Protein AF-A0A1I7DFV6-F1 (afdb_monomer)

Structure (mmCIF, N/CA/C/O backbone):
data_AF-A0A1I7DFV6-F1
#
_entry.id   AF-A0A1I7DFV6-F1
#
loop_
_atom_site.group_PDB
_atom_site.id
_atom_site.type_symbol
_atom_site.label_atom_id
_atom_site.label_alt_id
_atom_site.label_comp_id
_atom_site.label_asym_id
_atom_site.label_entity_id
_atom_site.label_seq_id
_atom_site.pdbx_PDB_ins_code
_atom_site.Cartn_x
_atom_site.Cartn_y
_atom_site.Cartn_z
_atom_site.occupancy
_atom_site.B_iso_or_equiv
_atom_site.auth_seq_id
_atom_site.auth_comp_id
_atom_site.auth_asym_id
_atom_site.auth_atom_id
_atom_site.pdbx_PDB_model_num
ATOM 1 N N . MET A 1 1 ? -42.188 -24.012 -19.441 1.00 54.53 1 MET A N 1
ATOM 2 C CA . MET A 1 1 ? -41.250 -23.713 -20.545 1.00 54.53 1 MET A CA 1
ATOM 3 C C . MET A 1 1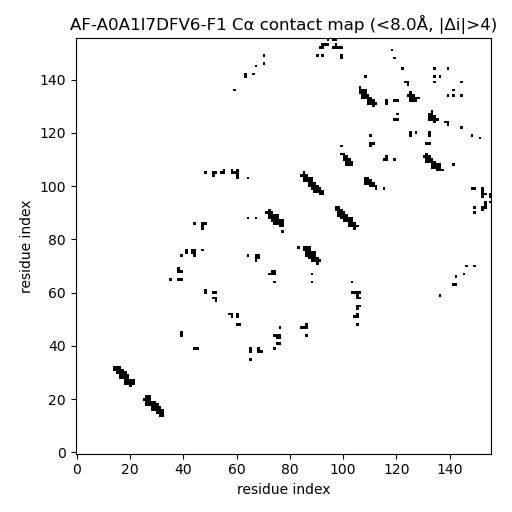 ? -39.863 -23.594 -19.943 1.00 54.53 1 MET A C 1
ATOM 5 O O . MET A 1 1 ? -39.747 -22.951 -18.910 1.00 54.53 1 MET A O 1
ATOM 9 N N . ALA A 1 2 ? -38.857 -24.253 -20.515 1.00 56.62 2 ALA A N 1
ATOM 10 C CA . ALA A 1 2 ? -37.467 -24.107 -20.087 1.00 56.62 2 ALA A CA 1
ATOM 11 C C . ALA A 1 2 ? -36.780 -23.100 -21.016 1.00 56.62 2 ALA A C 1
ATOM 13 O O . ALA A 1 2 ? -36.904 -23.225 -22.233 1.00 56.62 2 ALA A O 1
ATOM 14 N N . ALA A 1 3 ? -36.103 -22.103 -20.452 1.00 63.03 3 ALA A N 1
ATOM 15 C CA . ALA A 1 3 ? -35.243 -21.204 -21.209 1.00 63.03 3 ALA A CA 1
ATOM 16 C C . ALA A 1 3 ? -33.814 -21.757 -21.184 1.00 63.03 3 ALA A C 1
ATOM 18 O O . ALA A 1 3 ? -33.314 -22.140 -20.126 1.00 63.03 3 ALA A O 1
ATOM 19 N N . THR A 1 4 ? -33.167 -21.813 -22.345 1.00 62.72 4 THR A N 1
ATOM 20 C CA . THR A 1 4 ? -31.751 -22.171 -22.463 1.00 62.72 4 THR A CA 1
ATOM 21 C C . THR A 1 4 ? -30.957 -20.894 -22.687 1.00 62.72 4 THR A C 1
ATOM 23 O O . THR A 1 4 ? -31.244 -20.146 -23.616 1.00 62.72 4 THR A O 1
ATOM 26 N N . ILE A 1 5 ? -29.965 -20.648 -21.832 1.00 65.25 5 ILE A N 1
ATOM 27 C CA . ILE A 1 5 ? -29.040 -19.521 -21.958 1.00 65.25 5 ILE A CA 1
ATOM 28 C C . ILE A 1 5 ? -27.685 -20.086 -22.368 1.00 65.25 5 ILE A C 1
ATOM 30 O O . ILE A 1 5 ? -27.150 -20.971 -21.701 1.00 65.25 5 ILE A O 1
ATOM 34 N N . THR A 1 6 ? -27.137 -19.575 -23.466 1.00 64.44 6 THR A N 1
ATOM 35 C CA . THR A 1 6 ? -25.801 -19.927 -23.952 1.00 64.44 6 THR A CA 1
ATOM 36 C C . THR A 1 6 ? -24.898 -18.711 -23.804 1.00 64.44 6 THR A C 1
ATOM 38 O O . THR A 1 6 ? -25.210 -17.639 -24.316 1.00 64.44 6 THR A O 1
ATOM 41 N N . ILE A 1 7 ? -23.794 -18.874 -23.076 1.00 66.88 7 ILE A N 1
ATOM 42 C CA . ILE A 1 7 ? -22.818 -17.814 -22.812 1.00 66.88 7 ILE A CA 1
ATOM 43 C C . ILE A 1 7 ? -21.567 -18.121 -23.634 1.00 66.88 7 ILE A C 1
ATOM 45 O O . ILE A 1 7 ? -21.031 -19.225 -23.551 1.00 66.88 7 ILE A O 1
ATOM 49 N N . HIS A 1 8 ? -21.097 -17.140 -24.401 1.00 69.88 8 HIS A N 1
ATOM 50 C CA . HIS A 1 8 ? -19.834 -17.197 -25.136 1.00 69.88 8 HIS A CA 1
ATOM 51 C C . HIS A 1 8 ? -18.872 -16.171 -24.529 1.00 69.88 8 HIS A C 1
ATOM 53 O O . HIS A 1 8 ? -18.827 -15.038 -25.008 1.00 69.88 8 HIS A O 1
ATOM 59 N N . PRO A 1 9 ? -18.164 -16.506 -23.435 1.00 61.28 9 PRO A N 1
ATOM 60 C CA . PRO A 1 9 ? -17.181 -15.585 -22.888 1.00 61.28 9 PRO A CA 1
ATOM 61 C C . PRO A 1 9 ? -16.025 -15.413 -23.882 1.00 61.28 9 PRO A C 1
ATOM 63 O O . PRO A 1 9 ? -15.651 -16.357 -24.583 1.00 61.28 9 PRO A O 1
ATOM 66 N N . ASP A 1 10 ? -15.459 -14.208 -23.927 1.00 68.31 10 ASP A N 1
ATOM 67 C CA . ASP A 1 10 ? -14.185 -13.969 -24.602 1.00 68.31 10 ASP A CA 1
ATOM 68 C C . ASP A 1 10 ? -13.117 -14.881 -23.962 1.00 68.31 10 ASP A C 1
ATOM 70 O O . ASP A 1 10 ? -13.003 -14.887 -22.733 1.00 68.31 10 ASP A O 1
ATOM 74 N N . PRO A 1 11 ? -12.334 -15.657 -24.736 1.00 63.59 11 PRO A N 1
ATOM 75 C CA . PRO A 1 11 ? -11.241 -16.465 -24.195 1.00 63.59 11 PRO A CA 1
ATOM 76 C C . PRO A 1 11 ? -10.218 -15.670 -23.369 1.00 63.59 11 PRO A C 1
ATOM 78 O O . PRO A 1 11 ? -9.509 -16.262 -22.557 1.00 63.59 11 PRO A O 1
ATOM 81 N N . ALA A 1 12 ? -10.119 -14.353 -23.574 1.00 59.94 12 ALA A N 1
ATOM 82 C CA . ALA A 1 12 ? -9.258 -13.456 -22.809 1.00 59.94 12 ALA A CA 1
ATOM 83 C C . ALA A 1 12 ? -9.880 -12.964 -21.485 1.00 59.94 12 ALA A C 1
ATOM 85 O O . ALA A 1 12 ? -9.204 -12.283 -20.716 1.00 59.94 12 ALA A O 1
ATOM 86 N N . PHE A 1 13 ? -11.146 -13.283 -21.198 1.00 61.53 13 PHE A N 1
ATOM 87 C CA . PHE A 1 13 ? -11.821 -12.866 -19.971 1.00 61.53 13 PHE A CA 1
ATOM 88 C C . PHE A 1 13 ? -11.314 -13.661 -18.760 1.00 61.53 13 PHE A C 1
ATOM 90 O O . PHE A 1 13 ? -11.484 -14.878 -18.679 1.00 61.53 13 PHE A O 1
ATOM 97 N N . THR A 1 14 ? -10.734 -12.961 -17.786 1.00 57.66 14 THR A N 1
ATOM 98 C CA . THR A 1 14 ? -10.249 -13.539 -16.517 1.00 57.66 14 THR A CA 1
ATOM 99 C C . THR A 1 14 ? -11.053 -13.078 -15.296 1.00 57.66 14 THR A C 1
ATOM 101 O O . THR A 1 14 ? -10.674 -13.379 -14.165 1.00 57.66 14 THR A O 1
ATOM 104 N N . GLY A 1 15 ? -12.131 -12.319 -15.518 1.00 59.16 15 GLY A N 1
ATOM 105 C CA . GLY A 1 15 ? -12.926 -11.658 -14.485 1.00 59.16 15 GLY A CA 1
ATOM 106 C C . GLY A 1 15 ? -14.052 -12.509 -13.895 1.00 59.16 15 GLY A C 1
ATOM 107 O O . GLY A 1 15 ? -14.190 -13.705 -14.167 1.00 59.16 15 GLY A O 1
ATOM 108 N N . LYS A 1 16 ? -14.899 -11.871 -13.078 1.00 58.72 16 LYS A N 1
ATOM 109 C CA . LYS A 1 16 ? -16.146 -12.464 -12.568 1.00 58.72 16 LYS A CA 1
ATOM 110 C C . LYS A 1 16 ? -17.335 -11.883 -13.331 1.00 58.72 16 LYS A C 1
ATOM 112 O O . LYS A 1 16 ? -17.478 -10.669 -13.448 1.00 58.72 16 LYS A O 1
ATOM 117 N N . LEU A 1 17 ? -18.214 -12.754 -13.816 1.00 66.62 17 LEU A N 1
ATOM 118 C CA . LEU A 1 17 ? -19.443 -12.376 -14.508 1.00 66.62 17 LEU A CA 1
ATOM 119 C C . LEU A 1 17 ? -20.651 -12.775 -13.658 1.00 66.62 17 LEU A C 1
ATOM 121 O O . LEU A 1 17 ? -20.855 -13.966 -13.430 1.00 66.62 17 LEU A O 1
ATOM 125 N N . ASP A 1 18 ? -21.454 -11.802 -13.225 1.00 67.50 18 ASP A N 1
ATOM 126 C CA . ASP A 1 18 ? -22.739 -12.070 -12.578 1.00 67.50 18 ASP A CA 1
ATOM 127 C C . ASP A 1 18 ? -23.873 -11.765 -13.569 1.00 67.50 18 ASP A C 1
ATOM 129 O O . ASP A 1 18 ? -23.943 -10.701 -14.186 1.00 67.50 18 ASP A O 1
ATOM 133 N N . ILE A 1 19 ? -24.768 -12.732 -13.759 1.00 70.94 19 ILE A N 1
ATOM 134 C CA . ILE A 1 19 ? -25.859 -12.644 -14.734 1.00 70.94 19 ILE A CA 1
ATOM 135 C C . ILE A 1 19 ? -27.179 -12.640 -13.976 1.00 70.94 19 ILE A C 1
ATOM 137 O O . ILE A 1 19 ? -27.481 -13.584 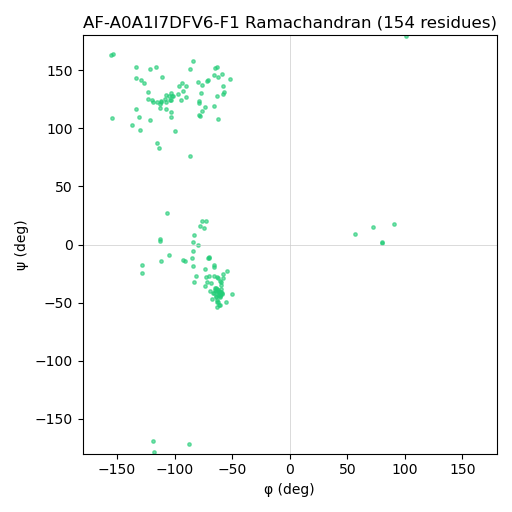-13.246 1.00 70.94 19 ILE A O 1
ATOM 141 N N . TYR A 1 20 ? -27.978 -11.594 -14.184 1.00 71.19 20 TYR A N 1
ATOM 142 C CA . TYR A 1 20 ? -29.316 -11.479 -13.615 1.00 71.19 20 TYR A CA 1
ATOM 143 C C . TYR A 1 20 ? -30.356 -11.750 -14.698 1.00 71.19 20 TYR A C 1
ATOM 145 O O . TYR A 1 20 ? -30.366 -11.108 -15.751 1.00 71.19 20 TYR A O 1
ATOM 153 N N . ILE A 1 21 ? -31.231 -12.717 -14.430 1.00 78.06 21 ILE A N 1
ATOM 154 C CA . ILE A 1 21 ? -32.335 -13.091 -15.313 1.00 78.06 21 ILE A CA 1
ATOM 155 C C . ILE A 1 21 ? -33.615 -12.587 -14.662 1.00 78.06 21 ILE A C 1
ATOM 157 O O . ILE A 1 21 ? -33.966 -13.014 -13.559 1.00 78.06 21 ILE A O 1
ATOM 161 N N . HIS A 1 22 ? -34.294 -11.669 -15.336 1.00 76.38 22 HIS A N 1
ATOM 162 C CA . HIS A 1 22 ? -35.539 -11.092 -14.847 1.00 76.38 22 HIS A CA 1
ATOM 163 C C . HIS A 1 22 ? -36.726 -11.986 -15.205 1.00 76.38 22 HIS A C 1
ATOM 165 O O . HIS A 1 22 ? -36.679 -12.799 -16.132 1.00 76.38 22 HIS A O 1
ATOM 171 N N . SER A 1 23 ? -37.822 -11.837 -14.462 1.00 76.12 23 SER A N 1
ATOM 172 C CA . SER A 1 23 ? -39.050 -12.619 -14.658 1.00 76.12 23 SER A CA 1
ATOM 173 C C . SER A 1 23 ? -39.746 -12.350 -15.997 1.00 76.12 23 SER A C 1
ATOM 175 O O . SER A 1 23 ? -40.550 -13.171 -16.433 1.00 76.12 23 SER A O 1
ATOM 177 N N . ASP A 1 24 ? -39.422 -11.238 -16.660 1.00 81.69 24 ASP A N 1
ATOM 178 C CA . ASP A 1 24 ? -39.887 -10.889 -18.006 1.00 81.69 24 ASP A CA 1
ATOM 179 C C . ASP A 1 24 ? -39.048 -11.530 -19.129 1.00 81.69 24 ASP A C 1
ATOM 181 O O . ASP A 1 24 ? -39.317 -11.315 -20.310 1.00 81.69 24 ASP A O 1
ATOM 185 N N . GLY A 1 25 ? -38.045 -12.338 -18.772 1.00 68.62 25 GLY A N 1
ATOM 186 C CA . GLY A 1 25 ? -37.148 -13.002 -19.713 1.00 68.62 25 GLY A CA 1
ATOM 187 C C . GLY A 1 25 ? -36.028 -12.106 -20.241 1.00 68.62 25 GLY A C 1
ATOM 188 O O . GLY A 1 25 ? -35.217 -12.576 -21.042 1.00 68.62 25 GLY A O 1
ATOM 189 N N . SER A 1 26 ? -35.939 -10.849 -19.796 1.00 72.81 26 SER A N 1
ATOM 190 C CA . SER A 1 26 ? -34.785 -10.007 -20.086 1.00 72.81 26 SER A CA 1
ATOM 191 C C . SER A 1 26 ? -33.569 -10.475 -19.283 1.00 72.81 26 SER A C 1
ATOM 193 O O . SER A 1 26 ? -33.656 -10.891 -18.123 1.00 72.81 26 SER A O 1
ATOM 195 N N . VAL A 1 27 ? -32.407 -10.431 -19.926 1.00 69.44 27 VAL A N 1
ATOM 196 C CA . VAL A 1 27 ? -31.126 -10.754 -19.299 1.00 69.44 27 VAL A CA 1
ATOM 197 C C . VAL A 1 27 ? -30.373 -9.453 -19.103 1.00 69.44 27 VAL A C 1
ATOM 199 O O . VAL A 1 27 ? -30.124 -8.723 -20.061 1.00 69.44 27 VAL A O 1
ATOM 202 N N . THR A 1 28 ? -29.997 -9.162 -17.862 1.00 67.06 28 THR A N 1
ATOM 203 C CA . THR A 1 28 ? -29.012 -8.124 -17.568 1.00 67.06 28 THR A CA 1
ATOM 204 C C . THR A 1 28 ? -27.694 -8.801 -17.249 1.00 67.06 28 THR A C 1
ATOM 206 O O . THR A 1 28 ? -27.527 -9.433 -16.204 1.00 67.06 28 THR A O 1
ATOM 209 N N . THR A 1 29 ? -26.746 -8.660 -18.166 1.00 58.81 29 THR A N 1
ATOM 210 C CA . THR A 1 29 ? -25.356 -9.002 -17.896 1.00 58.81 29 THR A CA 1
ATOM 211 C C . THR A 1 29 ? -24.766 -7.892 -17.042 1.00 58.81 29 THR A C 1
ATOM 213 O O . THR A 1 29 ? -24.650 -6.756 -17.500 1.00 58.81 29 THR A O 1
ATOM 216 N N . VAL A 1 30 ? -24.400 -8.207 -15.802 1.00 51.50 30 VAL A N 1
ATOM 217 C CA . VAL A 1 30 ? -23.575 -7.322 -14.986 1.00 51.50 30 VAL A CA 1
ATOM 218 C C . VAL A 1 30 ? -22.165 -7.869 -15.083 1.00 51.50 30 VAL A C 1
ATOM 220 O O . VAL A 1 30 ? -21.784 -8.817 -14.397 1.00 51.50 30 VAL A O 1
ATOM 223 N N . THR A 1 31 ? -21.371 -7.283 -15.972 1.00 52.19 31 THR A N 1
ATOM 224 C CA . THR A 1 31 ? -19.931 -7.484 -15.889 1.00 52.19 31 THR A CA 1
ATOM 225 C C . THR A 1 31 ? -19.505 -6.906 -14.543 1.00 52.19 31 THR A C 1
ATOM 227 O O . THR A 1 31 ? -19.506 -5.692 -14.360 1.00 52.19 31 THR A O 1
ATOM 230 N N . MET A 1 32 ? -19.159 -7.768 -13.583 1.00 45.81 32 MET A N 1
ATOM 231 C CA . MET A 1 32 ? -18.464 -7.339 -12.366 1.00 45.81 32 MET A CA 1
ATOM 232 C C . MET A 1 32 ? -16.978 -7.070 -12.638 1.00 45.81 32 MET A C 1
ATOM 234 O O . MET A 1 32 ? -16.188 -6.968 -11.708 1.00 45.81 32 MET A O 1
ATOM 238 N N . ASP A 1 33 ? -16.614 -6.852 -13.900 1.00 49.59 33 ASP A N 1
ATOM 239 C CA . ASP A 1 33 ? -15.451 -6.053 -14.246 1.00 49.59 33 ASP A CA 1
ATOM 240 C C . ASP A 1 33 ? -15.878 -4.591 -14.314 1.00 49.59 33 ASP A C 1
ATOM 242 O O . ASP A 1 33 ? -16.031 -3.987 -15.373 1.00 49.59 33 ASP A O 1
ATOM 246 N N . ALA A 1 34 ? -16.050 -4.001 -13.144 1.00 39.38 34 ALA A N 1
ATOM 247 C CA . ALA A 1 34 ? -15.773 -2.590 -12.998 1.00 39.38 34 ALA A CA 1
ATOM 248 C C . ALA A 1 34 ? -14.887 -2.452 -11.754 1.00 39.38 34 ALA A C 1
ATOM 250 O O . ALA A 1 34 ? -15.401 -2.622 -10.648 1.00 39.38 34 ALA A O 1
ATOM 251 N N . PRO A 1 35 ? -13.585 -2.117 -11.867 1.00 46.88 35 PRO A N 1
ATOM 252 C CA . PRO A 1 35 ? -12.803 -1.938 -13.095 1.00 46.88 35 PRO A CA 1
ATOM 253 C C . PRO A 1 35 ? -11.270 -2.173 -12.952 1.00 46.88 35 PRO A C 1
ATOM 255 O O . PRO A 1 35 ? -10.550 -1.317 -12.438 1.00 46.88 35 PRO A O 1
ATOM 258 N N . GLU A 1 36 ? -10.692 -3.254 -13.486 1.00 44.41 36 GLU A N 1
ATOM 259 C CA . GLU A 1 36 ? -9.215 -3.381 -13.469 1.00 44.41 36 GLU A CA 1
ATOM 260 C C . GLU A 1 36 ? -8.506 -2.233 -14.216 1.00 44.41 36 GLU A C 1
ATOM 262 O O . GLU A 1 36 ? -7.433 -1.795 -13.800 1.00 44.41 36 GLU A O 1
ATOM 267 N N . ALA A 1 37 ? -9.135 -1.691 -15.266 1.00 41.91 37 ALA A N 1
ATOM 268 C CA . ALA A 1 37 ? -8.612 -0.575 -16.055 1.00 41.91 37 ALA A CA 1
ATOM 269 C C . ALA A 1 37 ? -9.040 0.827 -15.560 1.00 41.91 37 ALA A C 1
ATOM 271 O O . ALA A 1 37 ? -8.438 1.813 -15.974 1.00 41.91 37 ALA A O 1
ATOM 272 N N . GLU A 1 38 ? -10.041 0.953 -14.673 1.00 47.50 38 GLU A N 1
ATOM 273 C CA . GLU A 1 38 ? -10.463 2.261 -14.124 1.00 47.50 38 GLU A CA 1
ATOM 274 C C . GLU A 1 38 ? -10.012 2.516 -12.678 1.00 47.50 38 GLU A C 1
ATOM 276 O O . GLU A 1 38 ? -10.176 3.638 -12.205 1.00 47.50 38 GLU A O 1
ATOM 281 N N . LEU A 1 39 ? -9.451 1.540 -11.951 1.00 53.25 39 LEU A N 1
ATOM 282 C CA . LEU A 1 39 ? -8.969 1.786 -10.576 1.00 53.25 39 LEU A CA 1
ATOM 283 C C . LEU A 1 39 ? -7.683 2.620 -10.555 1.00 53.25 39 LEU A C 1
ATOM 285 O O . LEU A 1 39 ? -7.444 3.375 -9.618 1.00 53.25 39 LEU A O 1
ATOM 289 N N . LEU A 1 40 ? -6.872 2.529 -11.609 1.00 66.25 40 LEU A N 1
ATOM 290 C CA . LEU A 1 40 ? -5.697 3.371 -11.818 1.00 66.25 40 LEU A CA 1
ATOM 291 C C . LEU A 1 40 ? -5.888 4.238 -13.064 1.00 66.25 40 LEU A C 1
ATOM 293 O O . LEU A 1 40 ? -5.475 3.868 -14.159 1.00 66.25 40 LEU A O 1
ATOM 297 N N . LYS A 1 41 ? -6.502 5.413 -12.892 1.00 72.69 41 LYS A N 1
ATOM 298 C CA . LYS A 1 41 ? -6.635 6.414 -13.970 1.00 72.69 41 LYS A CA 1
ATOM 299 C C . LYS A 1 41 ? -5.519 7.452 -13.987 1.00 72.69 41 LYS A C 1
ATOM 301 O O . LYS A 1 41 ? -5.424 8.204 -14.950 1.00 72.69 41 LYS A O 1
ATOM 306 N N . ASP A 1 42 ? -4.717 7.532 -12.926 1.00 83.00 42 ASP A N 1
ATOM 307 C CA . ASP A 1 42 ? -3.686 8.560 -12.796 1.00 83.00 42 ASP A CA 1
ATOM 308 C C . ASP A 1 42 ? -2.453 8.192 -13.653 1.00 83.00 42 ASP A C 1
ATOM 310 O O . ASP A 1 42 ? -1.746 7.226 -13.328 1.00 83.00 42 ASP A O 1
ATOM 314 N N . PRO A 1 43 ? -2.175 8.933 -14.747 1.00 85.06 43 PRO A N 1
ATOM 315 C CA . PRO A 1 43 ? -1.047 8.644 -15.625 1.00 85.06 43 PRO A CA 1
ATOM 316 C C . PRO A 1 43 ? 0.304 8.785 -14.914 1.00 85.06 43 PRO A C 1
ATOM 318 O O . PRO A 1 43 ? 1.245 8.066 -15.259 1.00 85.06 43 PRO A O 1
ATOM 321 N N . ASP A 1 44 ? 0.408 9.637 -13.893 1.00 88.50 44 ASP A N 1
ATOM 322 C CA . ASP A 1 44 ? 1.651 9.828 -13.145 1.00 88.50 44 ASP A CA 1
ATOM 323 C C . ASP A 1 44 ? 1.924 8.629 -12.227 1.00 88.50 44 ASP A C 1
ATOM 325 O O . ASP A 1 44 ? 3.069 8.184 -12.089 1.00 88.50 44 ASP A O 1
ATOM 329 N N . VAL A 1 45 ? 0.873 8.034 -11.649 1.00 90.38 45 VAL A N 1
ATOM 330 C CA . VAL A 1 45 ? 0.988 6.767 -10.907 1.00 90.38 45 VAL A CA 1
ATOM 331 C C . VAL A 1 45 ? 1.409 5.637 -11.845 1.00 90.38 45 VAL A C 1
ATOM 333 O O . VAL A 1 45 ? 2.319 4.877 -11.510 1.00 90.38 45 VAL A O 1
ATOM 336 N N . LEU A 1 46 ? 0.809 5.540 -13.034 1.00 89.94 46 LEU A N 1
ATOM 337 C CA . LEU A 1 46 ? 1.178 4.525 -14.027 1.00 89.94 46 LEU A CA 1
ATOM 338 C C . LEU A 1 46 ? 2.641 4.665 -14.476 1.00 89.94 46 LEU A C 1
ATOM 340 O O . LEU A 1 46 ? 3.354 3.663 -14.569 1.00 89.94 46 LEU A O 1
ATOM 344 N N . ALA A 1 47 ? 3.119 5.893 -14.687 1.00 89.38 47 A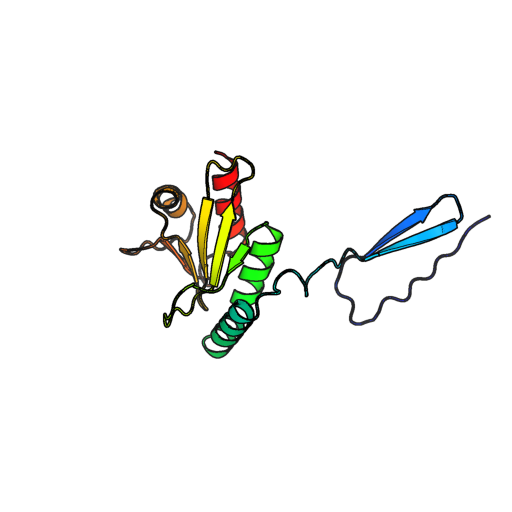LA A N 1
ATOM 345 C CA . ALA A 1 47 ? 4.514 6.158 -15.030 1.00 89.38 47 ALA A CA 1
ATOM 346 C C . ALA A 1 47 ? 5.482 5.732 -13.912 1.00 89.38 47 ALA A C 1
ATOM 348 O O . ALA A 1 47 ? 6.556 5.185 -14.183 1.00 89.38 47 ALA A O 1
ATOM 349 N N . LEU A 1 48 ? 5.106 5.937 -12.646 1.00 91.56 48 LEU A N 1
ATOM 350 C CA . LEU A 1 48 ? 5.895 5.482 -11.500 1.00 91.56 48 LEU A CA 1
ATOM 351 C C . LEU A 1 48 ? 5.954 3.958 -11.402 1.00 91.56 48 LEU A C 1
ATOM 353 O O . LEU A 1 48 ? 7.035 3.421 -11.164 1.00 91.56 48 LEU A O 1
ATOM 357 N N . LEU A 1 49 ? 4.841 3.264 -11.636 1.00 91.62 49 LEU A N 1
ATOM 358 C CA . LEU A 1 49 ? 4.809 1.798 -11.619 1.00 91.62 49 LEU A CA 1
ATOM 359 C C . LEU A 1 49 ? 5.641 1.204 -12.759 1.00 91.62 49 LEU A C 1
ATOM 361 O O . LEU A 1 49 ? 6.441 0.301 -12.526 1.00 91.62 49 LEU A O 1
ATOM 365 N N . ALA A 1 50 ? 5.563 1.779 -13.962 1.00 89.81 50 ALA A N 1
ATOM 366 C CA . ALA A 1 50 ? 6.438 1.389 -15.069 1.00 89.81 50 ALA A CA 1
ATOM 367 C C . ALA A 1 50 ? 7.925 1.592 -14.716 1.00 89.81 50 ALA A C 1
ATOM 369 O O . ALA A 1 50 ? 8.778 0.759 -15.029 1.00 89.81 50 ALA A O 1
ATOM 370 N N . ARG A 1 51 ? 8.254 2.676 -14.001 1.00 91.00 51 ARG A N 1
ATOM 371 C CA . ARG A 1 51 ? 9.613 2.909 -13.492 1.00 91.00 51 ARG A CA 1
ATOM 372 C C . ARG A 1 51 ? 10.029 1.869 -12.450 1.00 91.00 51 ARG A C 1
ATOM 374 O O . ARG A 1 51 ? 11.200 1.494 -12.425 1.00 91.00 51 ARG A O 1
ATOM 381 N N . HIS A 1 52 ? 9.120 1.430 -11.581 1.00 93.81 52 HIS A N 1
ATOM 382 C CA . HIS A 1 52 ? 9.395 0.371 -10.605 1.00 93.81 52 HIS A CA 1
ATOM 383 C C . HIS A 1 52 ? 9.721 -0.946 -11.300 1.00 93.81 52 HIS A C 1
ATOM 385 O O . HIS A 1 52 ? 10.738 -1.556 -10.975 1.00 93.81 52 HIS A O 1
ATOM 391 N N . GLU A 1 53 ? 8.909 -1.333 -12.281 1.00 91.56 53 GLU A N 1
ATOM 392 C CA . GLU A 1 53 ? 9.082 -2.547 -13.089 1.00 91.56 53 GLU A CA 1
ATOM 393 C C . GLU A 1 53 ? 10.411 -2.544 -13.851 1.00 91.56 53 GLU A C 1
ATOM 395 O O . GLU A 1 53 ? 11.119 -3.550 -13.872 1.00 91.56 53 GLU A O 1
ATOM 400 N N . ALA A 1 54 ? 10.800 -1.393 -14.407 1.00 91.25 54 ALA A N 1
ATOM 401 C CA . ALA A 1 54 ? 12.088 -1.236 -15.075 1.00 91.25 54 ALA A CA 1
ATOM 402 C C . ALA A 1 54 ? 13.287 -1.306 -14.108 1.00 91.25 54 ALA A C 1
ATOM 404 O O . ALA A 1 54 ? 14.364 -1.757 -14.492 1.00 91.25 54 ALA A O 1
ATOM 405 N N . ALA A 1 55 ? 13.128 -0.840 -12.865 1.00 91.44 55 ALA A N 1
ATOM 406 C CA . ALA A 1 55 ? 14.204 -0.812 -11.872 1.00 91.44 55 ALA A CA 1
ATOM 407 C C . ALA A 1 55 ? 14.394 -2.153 -11.146 1.00 91.44 55 ALA A C 1
ATOM 409 O O . ALA A 1 55 ? 15.510 -2.490 -10.748 1.00 91.44 55 ALA A O 1
ATOM 410 N N . THR A 1 56 ? 13.314 -2.904 -10.939 1.00 93.25 56 THR A N 1
ATOM 411 C CA . THR A 1 56 ? 13.319 -4.168 -10.202 1.00 93.25 56 THR A CA 1
ATOM 412 C C . THR A 1 56 ? 12.467 -5.184 -10.951 1.00 93.25 56 THR A C 1
ATOM 414 O O . THR A 1 56 ? 11.240 -5.161 -10.869 1.00 93.25 56 THR A O 1
ATOM 417 N N . ALA A 1 57 ? 13.126 -6.104 -11.656 1.00 90.62 57 ALA A N 1
ATOM 418 C CA . ALA A 1 57 ? 12.446 -7.185 -12.358 1.00 90.62 57 ALA A CA 1
ATOM 419 C C . ALA A 1 57 ? 11.595 -8.017 -11.384 1.00 90.62 57 ALA A C 1
ATOM 421 O O . ALA A 1 57 ? 12.069 -8.414 -10.319 1.00 90.62 57 ALA A O 1
ATOM 422 N N . GLY A 1 58 ? 10.336 -8.269 -11.750 1.00 88.06 58 GLY A N 1
ATOM 423 C CA . GLY A 1 58 ? 9.404 -9.047 -10.928 1.00 88.06 58 GLY A CA 1
ATOM 424 C C . GLY A 1 58 ? 8.896 -8.330 -9.672 1.00 88.06 58 GLY A C 1
ATOM 425 O O . GLY A 1 58 ? 8.355 -8.984 -8.785 1.00 88.06 58 GLY A O 1
ATOM 426 N N . THR A 1 59 ? 9.066 -7.007 -9.561 1.00 93.81 59 THR A N 1
ATOM 427 C CA . THR A 1 59 ? 8.450 -6.241 -8.467 1.00 93.81 59 THR A CA 1
ATOM 428 C C . THR A 1 59 ? 6.921 -6.405 -8.457 1.00 93.81 59 THR A C 1
ATOM 430 O O . THR A 1 59 ? 6.294 -6.284 -9.510 1.00 93.81 59 THR A O 1
ATOM 433 N N . PRO A 1 60 ? 6.288 -6.604 -7.285 1.00 95.00 60 PRO A N 1
ATOM 434 C CA . PRO A 1 60 ? 4.833 -6.664 -7.173 1.00 95.00 60 PRO A CA 1
ATOM 435 C C . PRO A 1 60 ? 4.178 -5.275 -7.086 1.00 95.00 60 PRO A C 1
ATOM 437 O 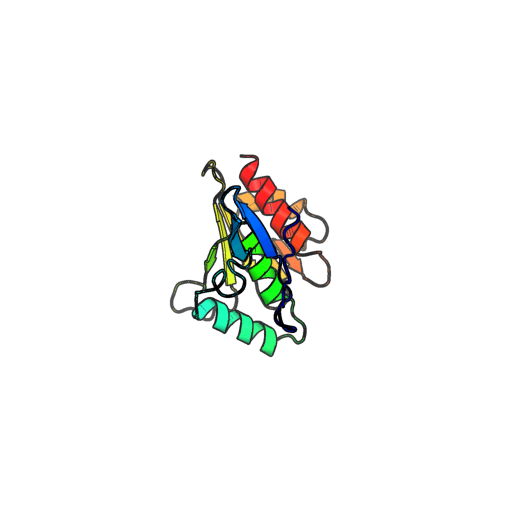O . PRO A 1 60 ? 2.986 -5.191 -6.811 1.00 95.00 60 PRO A O 1
ATOM 440 N N . SER A 1 61 ? 4.918 -4.175 -7.275 1.00 93.06 61 SER A N 1
ATOM 441 C CA . SER A 1 61 ? 4.424 -2.802 -7.047 1.00 93.06 61 SER A CA 1
ATOM 442 C C . SER A 1 61 ? 3.074 -2.495 -7.719 1.00 93.06 61 SER A C 1
ATOM 444 O O . SER A 1 61 ? 2.188 -1.939 -7.068 1.00 93.06 61 SER A O 1
ATOM 446 N N . ARG A 1 62 ? 2.856 -2.916 -8.975 1.00 93.12 62 ARG A N 1
ATOM 447 C CA . ARG A 1 62 ? 1.561 -2.752 -9.664 1.00 93.12 62 ARG A CA 1
ATOM 448 C C . ARG A 1 62 ? 0.427 -3.504 -8.969 1.00 93.12 62 ARG A C 1
ATOM 450 O O . ARG A 1 62 ? -0.652 -2.944 -8.785 1.00 93.12 62 ARG A O 1
ATOM 457 N N . ASP A 1 63 ? 0.671 -4.737 -8.545 1.00 92.25 63 ASP A N 1
ATOM 458 C CA . ASP A 1 63 ? -0.326 -5.558 -7.854 1.00 92.25 63 ASP A CA 1
ATOM 459 C C . ASP A 1 63 ? -0.600 -5.063 -6.433 1.00 92.25 63 ASP A C 1
ATOM 461 O O . ASP A 1 63 ? -1.737 -5.131 -5.968 1.00 92.25 63 ASP A O 1
ATOM 465 N N . VAL A 1 64 ? 0.409 -4.501 -5.765 1.00 95.69 64 VAL A N 1
ATOM 466 C CA . VAL A 1 64 ? 0.271 -3.829 -4.466 1.00 95.69 64 VAL A CA 1
ATOM 467 C C . VAL A 1 64 ? -0.665 -2.632 -4.593 1.00 95.69 64 VAL A C 1
ATOM 469 O O . VAL A 1 64 ? -1.628 -2.532 -3.835 1.00 95.69 64 VAL A O 1
ATOM 472 N N . VAL A 1 65 ? -0.416 -1.736 -5.556 1.00 94.62 65 VAL A N 1
ATOM 473 C CA . VAL A 1 65 ? -1.266 -0.552 -5.759 1.00 94.62 65 VAL A CA 1
ATOM 474 C C . VAL A 1 65 ? -2.674 -0.974 -6.167 1.00 94.62 65 VAL A C 1
ATOM 476 O O . VAL A 1 65 ? -3.634 -0.489 -5.578 1.00 94.62 65 VAL A O 1
ATOM 479 N N . ARG A 1 66 ? -2.820 -1.927 -7.095 1.00 91.81 66 ARG A N 1
ATOM 480 C CA . ARG A 1 66 ? -4.131 -2.458 -7.504 1.00 91.81 66 ARG A CA 1
ATOM 481 C C . ARG A 1 66 ? -4.928 -2.979 -6.309 1.00 91.81 66 ARG A C 1
ATOM 483 O O . ARG A 1 66 ? -6.083 -2.601 -6.132 1.00 91.81 66 ARG A O 1
ATOM 490 N N . HIS A 1 67 ? -4.304 -3.811 -5.477 1.00 93.25 67 HIS A N 1
ATOM 491 C CA . HIS A 1 67 ? -4.955 -4.367 -4.297 1.00 93.25 67 HIS A CA 1
ATOM 492 C C . HIS A 1 67 ? -5.315 -3.285 -3.276 1.00 93.25 67 HIS A C 1
ATOM 494 O O . HIS A 1 67 ? -6.400 -3.315 -2.704 1.00 93.25 67 HIS A O 1
ATOM 500 N N . ALA A 1 68 ? -4.454 -2.284 -3.086 1.00 94.94 68 ALA A N 1
ATOM 501 C CA . ALA A 1 68 ? -4.767 -1.154 -2.223 1.00 94.94 68 ALA A CA 1
ATOM 502 C C . ALA A 1 68 ? -6.000 -0.380 -2.719 1.00 94.94 68 ALA A C 1
ATOM 504 O O . ALA A 1 68 ? -6.880 -0.075 -1.920 1.00 94.94 68 ALA A O 1
ATOM 505 N N . VAL A 1 69 ? -6.122 -0.112 -4.024 1.00 93.06 69 VAL A N 1
ATOM 506 C CA . VAL A 1 69 ? -7.313 0.581 -4.547 1.00 93.06 69 VAL A CA 1
ATOM 507 C C . VAL A 1 69 ? -8.578 -0.265 -4.354 1.00 93.06 69 VAL A C 1
ATOM 509 O O . VAL A 1 69 ? -9.613 0.269 -3.964 1.00 93.06 69 VAL A O 1
ATOM 512 N N . GLN A 1 70 ? -8.498 -1.593 -4.506 1.00 89.31 70 GLN A N 1
ATOM 513 C CA . GLN A 1 70 ? -9.614 -2.500 -4.178 1.00 89.31 70 GLN A CA 1
ATOM 514 C C . GLN A 1 70 ? -10.028 -2.428 -2.698 1.00 89.31 70 GLN A C 1
ATOM 516 O O . GLN A 1 70 ? -11.202 -2.593 -2.379 1.00 89.31 70 GLN A O 1
ATOM 521 N N . LEU A 1 71 ? -9.082 -2.151 -1.797 1.00 89.38 71 LEU A N 1
ATOM 522 C CA . LEU A 1 71 ? -9.330 -1.933 -0.368 1.00 89.38 71 LEU A CA 1
ATOM 523 C C . LEU A 1 71 ? -9.845 -0.518 -0.040 1.00 89.38 71 LEU A C 1
ATOM 525 O O . LEU A 1 71 ? -10.111 -0.224 1.126 1.00 89.38 71 LEU A O 1
ATOM 529 N N . GLY A 1 72 ? -10.001 0.350 -1.043 1.00 92.25 72 GLY A N 1
ATOM 530 C CA . GLY A 1 72 ? -10.487 1.722 -0.888 1.00 92.25 72 GLY A CA 1
ATOM 531 C C . GLY A 1 72 ? -9.392 2.762 -0.647 1.00 92.25 72 GLY A C 1
ATOM 532 O O . GLY A 1 72 ? -9.691 3.852 -0.166 1.00 92.25 72 GLY A O 1
ATOM 533 N N . TYR A 1 73 ? -8.127 2.446 -0.937 1.00 94.19 73 TYR A N 1
ATOM 534 C CA . TYR A 1 73 ? -7.053 3.439 -0.911 1.00 94.19 73 TYR A CA 1
ATOM 535 C C . TYR A 1 73 ? -7.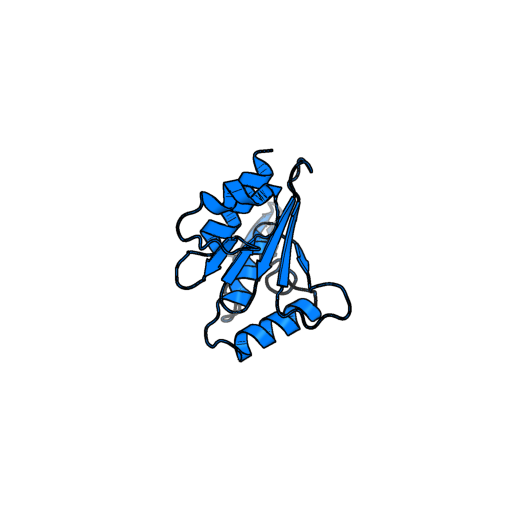062 4.285 -2.188 1.00 94.19 73 TYR A C 1
ATOM 537 O O . TYR A 1 73 ? -7.146 3.759 -3.296 1.00 94.19 73 TYR A O 1
ATOM 545 N N . ASP A 1 74 ? -6.824 5.583 -2.045 1.00 93.31 74 ASP A N 1
ATOM 546 C CA . ASP A 1 74 ? -6.440 6.451 -3.150 1.00 93.31 74 ASP A CA 1
ATOM 547 C C . ASP A 1 74 ? -4.951 6.269 -3.466 1.00 93.31 74 ASP A C 1
ATOM 549 O O . ASP A 1 74 ? -4.089 6.508 -2.613 1.00 93.31 74 ASP A O 1
ATOM 553 N N . ALA A 1 75 ? -4.633 5.921 -4.712 1.00 93.25 75 ALA A N 1
ATOM 554 C CA . ALA A 1 75 ? -3.269 5.950 -5.227 1.00 93.25 75 ALA A CA 1
ATOM 555 C C . ALA A 1 75 ? -2.967 7.317 -5.854 1.00 93.25 75 ALA A C 1
ATOM 557 O O . ALA A 1 75 ? -3.703 7.780 -6.722 1.00 93.25 75 ALA A O 1
ATOM 558 N N . LYS A 1 76 ? -1.882 7.966 -5.423 1.00 91.75 76 LYS A N 1
ATOM 559 C CA . LYS A 1 76 ? -1.469 9.287 -5.915 1.00 91.75 76 LYS A CA 1
ATOM 560 C C . LYS A 1 76 ? 0.015 9.327 -6.230 1.00 91.75 76 LYS A C 1
ATOM 562 O O . LYS A 1 76 ? 0.839 8.770 -5.495 1.00 91.75 76 LYS A O 1
ATOM 567 N N . ALA A 1 77 ? 0.366 10.056 -7.280 1.00 88.44 77 ALA A N 1
ATOM 568 C CA . ALA A 1 77 ? 1.740 10.477 -7.493 1.00 88.44 77 ALA A CA 1
ATOM 569 C C . ALA A 1 77 ? 2.200 11.409 -6.346 1.00 88.44 77 ALA A C 1
ATOM 571 O O . ALA A 1 77 ? 1.385 12.078 -5.697 1.00 88.44 77 ALA A O 1
ATOM 572 N N . PRO A 1 78 ? 3.505 11.454 -6.035 1.00 84.44 78 PRO A N 1
ATOM 573 C CA . PRO A 1 78 ? 4.029 12.389 -5.057 1.00 84.44 78 PRO A CA 1
ATOM 574 C C . PRO A 1 78 ? 3.860 13.813 -5.599 1.00 84.44 78 PRO A C 1
ATOM 576 O O . PRO A 1 78 ? 4.408 14.151 -6.640 1.00 84.44 78 PRO A O 1
ATOM 579 N N . GLY A 1 79 ? 3.107 14.657 -4.892 1.00 68.88 79 GLY A N 1
ATOM 580 C CA . GLY A 1 79 ? 2.960 16.061 -5.279 1.00 68.88 79 GLY A CA 1
ATOM 581 C C . GLY A 1 79 ? 4.278 16.849 -5.190 1.00 68.88 79 GLY A C 1
ATOM 582 O O . GLY A 1 79 ? 5.129 16.557 -4.346 1.00 68.88 79 GLY A O 1
ATOM 583 N N . GLY A 1 80 ? 4.410 17.890 -6.020 1.00 61.09 80 GLY A N 1
ATOM 584 C CA . GLY A 1 80 ? 5.541 18.831 -6.036 1.00 61.09 80 GLY A CA 1
ATOM 585 C C . GLY A 1 80 ? 6.569 18.575 -7.149 1.00 61.09 80 GLY A C 1
ATOM 586 O O . GLY A 1 80 ? 6.451 17.639 -7.927 1.00 61.09 80 GLY A O 1
ATOM 587 N N . THR A 1 81 ? 7.614 19.406 -7.226 1.00 55.62 81 THR A N 1
ATOM 588 C CA . THR A 1 81 ? 8.687 19.348 -8.249 1.00 55.62 81 THR A CA 1
ATOM 589 C C . THR A 1 81 ? 9.744 18.256 -7.992 1.00 55.62 81 THR A C 1
ATOM 591 O O . THR A 1 81 ? 10.856 18.305 -8.519 1.00 55.62 81 THR A O 1
ATOM 594 N N . GLY A 1 82 ? 9.444 17.288 -7.123 1.00 55.03 82 GLY A N 1
ATOM 595 C CA . GLY A 1 82 ? 10.429 16.376 -6.544 1.00 55.03 82 GLY A CA 1
ATOM 596 C C . GLY A 1 82 ? 10.725 15.121 -7.371 1.00 55.03 82 GLY A C 1
ATOM 597 O O . GLY A 1 82 ? 9.859 14.556 -8.024 1.00 55.03 82 GLY A O 1
ATOM 598 N N . GLN A 1 83 ? 11.951 14.602 -7.229 1.00 66.44 83 GLN A N 1
ATOM 599 C CA . GLN A 1 83 ? 12.444 13.323 -7.783 1.00 66.44 83 GLN A CA 1
ATOM 600 C C . GLN A 1 83 ? 11.872 12.072 -7.080 1.00 66.44 83 GLN A C 1
ATOM 602 O O . GLN A 1 83 ? 12.489 11.001 -7.105 1.00 66.44 83 GLN A O 1
ATOM 607 N N . ALA A 1 84 ? 10.746 12.201 -6.378 1.00 77.06 84 ALA A N 1
ATOM 608 C CA . ALA A 1 84 ? 10.187 11.119 -5.583 1.00 77.06 84 ALA A CA 1
ATOM 609 C C . ALA A 1 84 ? 9.802 9.940 -6.488 1.00 77.06 84 ALA A C 1
ATOM 611 O O . ALA A 1 84 ? 9.112 10.097 -7.490 1.00 77.06 84 ALA A O 1
ATOM 612 N N . LYS A 1 85 ? 10.293 8.749 -6.135 1.00 86.25 85 LYS A N 1
ATOM 613 C CA . LYS A 1 85 ? 10.123 7.517 -6.919 1.00 86.25 85 LYS A CA 1
ATOM 614 C C . LYS A 1 85 ? 9.124 6.563 -6.272 1.00 86.25 85 LYS A C 1
ATOM 616 O O . LYS A 1 85 ? 9.271 5.357 -6.420 1.00 86.25 85 LYS A O 1
ATOM 621 N N . TYR A 1 86 ? 8.175 7.084 -5.504 1.00 92.50 86 TYR A N 1
ATOM 622 C CA . TYR A 1 86 ? 7.192 6.283 -4.784 1.00 92.50 86 TYR A CA 1
ATOM 623 C C . TYR A 1 86 ? 5.775 6.659 -5.207 1.00 92.50 86 TYR A C 1
ATOM 625 O O . TYR A 1 86 ? 5.522 7.815 -5.536 1.00 92.50 86 TYR A O 1
ATOM 633 N N . VAL A 1 87 ? 4.853 5.706 -5.133 1.00 94.62 87 VAL A N 1
ATOM 634 C CA . VAL A 1 87 ? 3.407 5.956 -5.167 1.00 94.62 87 VAL A CA 1
ATOM 635 C C . VAL A 1 87 ? 2.931 6.167 -3.733 1.00 94.62 87 VAL A C 1
ATOM 637 O O . VAL A 1 87 ? 3.355 5.452 -2.823 1.00 94.62 87 VAL A O 1
ATOM 640 N N . ARG A 1 88 ? 2.078 7.166 -3.502 1.00 95.12 88 ARG A N 1
ATOM 641 C CA . ARG A 1 88 ? 1.444 7.397 -2.201 1.00 95.12 88 ARG A CA 1
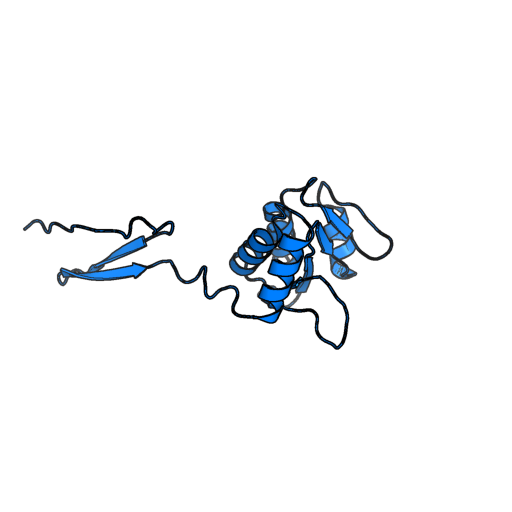ATOM 642 C C . ARG A 1 88 ? 0.085 6.709 -2.185 1.00 95.12 88 ARG A C 1
ATOM 644 O O . ARG A 1 88 ? -0.744 6.996 -3.039 1.00 95.12 88 ARG A O 1
ATOM 651 N N . LEU A 1 89 ? -0.143 5.845 -1.204 1.00 95.69 89 LEU A N 1
ATOM 652 C CA . LEU A 1 89 ? -1.450 5.258 -0.927 1.00 95.69 89 LEU A CA 1
ATOM 653 C C . LEU A 1 89 ? -2.063 5.964 0.275 1.00 95.69 89 LEU A C 1
ATOM 655 O O . LEU A 1 89 ? -1.415 6.070 1.319 1.00 95.69 89 LEU A O 1
ATOM 659 N N . ILE A 1 90 ? -3.293 6.440 0.136 1.00 94.88 90 ILE A N 1
ATOM 660 C CA . ILE A 1 90 ? -4.015 7.150 1.190 1.00 94.88 90 ILE A CA 1
ATOM 661 C C . ILE A 1 90 ? -5.318 6.412 1.453 1.00 94.88 90 ILE A C 1
ATOM 663 O O . ILE A 1 90 ? -6.100 6.225 0.534 1.00 94.88 90 ILE A O 1
ATOM 667 N N . TYR A 1 91 ? -5.567 6.024 2.698 1.00 95.25 91 TYR A N 1
ATOM 668 C CA . TYR A 1 91 ? -6.866 5.494 3.104 1.00 95.25 91 TYR A CA 1
ATOM 669 C C . TYR A 1 91 ? -7.460 6.387 4.178 1.00 95.25 91 TYR A C 1
ATOM 671 O O . TYR A 1 91 ? -6.842 6.605 5.221 1.00 95.25 91 TYR A O 1
ATOM 679 N N . SER A 1 92 ? -8.654 6.905 3.917 1.00 93.38 92 SER A N 1
ATOM 680 C CA . SER A 1 92 ? -9.434 7.665 4.886 1.00 93.38 92 SER A CA 1
ATOM 681 C C . SER A 1 92 ? -10.534 6.766 5.426 1.00 93.38 92 SER A C 1
ATOM 683 O O . SER A 1 92 ? -11.424 6.370 4.676 1.00 93.38 92 SER A O 1
ATOM 685 N N . ALA A 1 93 ? -10.470 6.443 6.721 1.00 88.50 93 ALA A N 1
ATOM 686 C CA . ALA A 1 93 ? -11.498 5.627 7.355 1.00 88.50 93 ALA A CA 1
ATOM 687 C C . ALA A 1 93 ? -12.873 6.311 7.230 1.00 88.50 93 ALA A C 1
ATOM 689 O O . ALA A 1 93 ? -12.933 7.542 7.319 1.00 88.50 93 ALA A O 1
ATOM 690 N N . PRO A 1 94 ? -13.985 5.563 7.101 1.00 86.06 94 PRO A N 1
ATOM 691 C CA . PRO A 1 94 ? -15.328 6.144 7.024 1.00 86.06 94 PRO A CA 1
ATOM 692 C C . PRO A 1 94 ? -15.698 7.017 8.231 1.00 86.06 94 PRO A C 1
ATOM 694 O O . PRO A 1 94 ? -16.468 7.963 8.102 1.00 86.06 94 PRO A O 1
ATOM 697 N N . SER A 1 95 ? -15.131 6.735 9.411 1.00 84.62 95 SER A N 1
ATOM 698 C CA . SER A 1 95 ? -15.304 7.576 10.605 1.00 84.62 95 SER A CA 1
ATOM 699 C C . SER A 1 95 ? -14.564 8.917 10.514 1.00 84.62 95 SER A C 1
ATOM 701 O O . SER A 1 95 ? -14.764 9.786 11.360 1.00 84.62 95 SER A O 1
ATOM 703 N N . HIS A 1 96 ? -13.687 9.080 9.518 1.00 80.38 96 HIS A N 1
ATOM 704 C CA . HIS A 1 96 ? -12.770 10.202 9.301 1.00 80.38 96 HIS A CA 1
ATOM 705 C C . HIS A 1 96 ? -11.808 10.496 10.463 1.00 80.38 96 HIS A C 1
ATOM 707 O O . HIS A 1 96 ? -11.093 11.496 10.433 1.00 80.38 96 HIS A O 1
ATOM 713 N N . LYS A 1 97 ? -11.738 9.626 11.477 1.00 84.56 97 LYS A N 1
ATOM 714 C CA . LYS A 1 97 ? -10.883 9.830 12.655 1.00 84.56 97 LYS A CA 1
ATOM 715 C C . LYS A 1 97 ? -9.430 9.431 12.439 1.00 84.56 97 LYS A C 1
ATOM 717 O O . LYS A 1 97 ? -8.553 9.969 13.107 1.00 84.56 97 LYS A O 1
ATOM 722 N N . ARG A 1 98 ? -9.167 8.484 11.535 1.00 90.50 98 ARG A N 1
ATOM 723 C CA . ARG A 1 98 ? -7.813 8.072 11.154 1.00 90.50 98 ARG A CA 1
ATOM 724 C C . ARG A 1 98 ? -7.651 8.093 9.647 1.00 90.50 98 ARG A C 1
ATOM 726 O O . ARG A 1 98 ? -8.545 7.710 8.894 1.00 90.50 98 ARG A O 1
ATOM 733 N N . THR A 1 99 ? -6.470 8.530 9.227 1.00 92.94 99 THR A N 1
ATOM 734 C CA . THR A 1 99 ? -6.009 8.433 7.845 1.00 92.94 99 THR A CA 1
ATOM 735 C C . THR A 1 99 ? -4.699 7.661 7.821 1.00 92.94 99 THR A C 1
ATOM 737 O O . THR A 1 99 ? -3.767 7.956 8.569 1.00 92.94 99 THR A O 1
ATOM 740 N N . VAL A 1 100 ? -4.617 6.676 6.937 1.00 95.88 100 VAL A N 1
ATOM 741 C CA . VAL A 1 100 ? -3.388 5.949 6.635 1.00 95.88 100 VAL A CA 1
ATOM 742 C C . VAL A 1 100 ? -2.722 6.607 5.442 1.00 95.88 100 VAL A C 1
ATOM 744 O O . VAL A 1 100 ? -3.366 6.980 4.465 1.00 95.88 100 VAL A O 1
ATOM 747 N N . THR A 1 101 ? -1.404 6.734 5.510 1.00 95.88 101 THR A N 1
ATOM 748 C CA . THR A 1 101 ? -0.578 7.126 4.368 1.00 95.88 101 THR A CA 1
ATOM 749 C C . THR A 1 101 ? 0.612 6.192 4.290 1.00 95.88 101 THR A C 1
ATOM 751 O O . THR A 1 101 ? 1.442 6.177 5.203 1.00 95.88 101 THR A O 1
ATOM 754 N N . LEU A 1 102 ? 0.686 5.444 3.192 1.00 97.31 102 LEU A N 1
ATOM 755 C CA . LEU A 1 102 ? 1.768 4.520 2.876 1.00 97.31 102 LEU A CA 1
ATOM 756 C C . LEU A 1 102 ? 2.495 4.978 1.613 1.00 97.31 102 LEU A C 1
ATOM 758 O O . LEU A 1 102 ? 1.922 5.625 0.734 1.00 97.31 102 LEU A O 1
ATOM 762 N N . TYR A 1 103 ? 3.766 4.621 1.523 1.00 96.38 103 TYR A N 1
ATOM 763 C CA . TYR A 1 103 ? 4.637 4.928 0.398 1.00 96.38 103 TYR A CA 1
ATOM 764 C C . TYR A 1 103 ? 5.122 3.624 -0.220 1.00 96.38 103 TYR A C 1
ATOM 766 O O . TYR A 1 103 ? 5.687 2.781 0.472 1.00 96.38 103 TYR A O 1
ATOM 774 N N . ILE A 1 104 ? 4.887 3.463 -1.514 1.00 96.00 104 ILE A N 1
ATOM 775 C CA . ILE A 1 104 ? 5.172 2.247 -2.274 1.00 96.00 104 ILE A CA 1
ATOM 776 C C . ILE A 1 104 ? 6.303 2.545 -3.243 1.00 96.00 104 ILE A C 1
ATOM 778 O O . ILE A 1 104 ? 6.185 3.458 -4.061 1.00 96.00 104 ILE A O 1
ATOM 782 N N . ASP A 1 105 ? 7.386 1.784 -3.170 1.00 94.62 105 ASP A N 1
ATOM 783 C CA . ASP A 1 105 ? 8.429 1.779 -4.197 1.00 94.62 105 ASP A CA 1
ATOM 784 C C . ASP A 1 105 ? 8.573 0.384 -4.826 1.00 94.62 105 ASP A C 1
ATOM 786 O O . ASP A 1 105 ? 7.733 -0.489 -4.626 1.00 94.62 105 ASP A O 1
ATOM 790 N N . SER A 1 106 ? 9.627 0.158 -5.613 1.00 95.19 106 SER A N 1
ATOM 791 C CA . SER A 1 106 ? 9.815 -1.118 -6.305 1.00 95.19 106 SER A CA 1
ATOM 792 C C . SER A 1 106 ? 10.159 -2.297 -5.386 1.00 95.19 106 SER A C 1
ATOM 794 O O . SER A 1 106 ? 10.134 -3.439 -5.846 1.00 95.19 106 SER A O 1
ATOM 796 N N . VAL A 1 107 ? 10.473 -2.073 -4.106 1.00 97.12 107 VAL A N 1
ATOM 797 C CA . VAL A 1 107 ? 10.942 -3.127 -3.189 1.00 97.12 107 VAL A CA 1
ATOM 798 C C . VAL A 1 107 ? 10.173 -3.210 -1.871 1.00 97.12 107 VAL A C 1
ATOM 800 O O . VAL A 1 107 ? 10.288 -4.229 -1.183 1.00 97.12 107 VAL A O 1
ATOM 803 N N . LYS A 1 108 ? 9.424 -2.172 -1.480 1.00 97.25 108 LYS A N 1
ATOM 804 C CA . LYS A 1 108 ? 8.769 -2.124 -0.167 1.00 97.25 108 LYS A CA 1
ATOM 805 C C . LYS A 1 108 ? 7.531 -1.233 -0.090 1.00 97.25 108 LYS A C 1
ATOM 807 O O . LYS A 1 108 ? 7.333 -0.305 -0.873 1.00 97.25 108 LYS A O 1
ATOM 812 N N . ILE A 1 109 ? 6.766 -1.478 0.972 1.00 98.00 109 ILE A N 1
ATOM 813 C CA . ILE A 1 109 ? 5.801 -0.550 1.572 1.00 98.00 109 ILE A CA 1
ATOM 814 C C . ILE A 1 109 ? 6.495 0.167 2.734 1.00 98.00 109 ILE A C 1
ATOM 816 O O . ILE A 1 109 ? 7.178 -0.472 3.534 1.00 98.00 109 ILE A O 1
ATOM 820 N N . ALA A 1 110 ? 6.311 1.476 2.867 1.00 97.69 110 ALA A N 1
ATOM 821 C CA . ALA A 1 110 ? 6.786 2.244 4.014 1.00 97.69 110 ALA A CA 1
ATOM 822 C C . ALA A 1 110 ? 5.654 3.054 4.659 1.00 97.69 110 ALA A C 1
ATOM 824 O O . ALA A 1 110 ? 4.855 3.680 3.961 1.00 97.69 110 ALA A O 1
ATOM 825 N N . SER A 1 111 ? 5.619 3.089 5.992 1.00 97.25 111 SER A N 1
ATOM 826 C CA . SER A 1 111 ? 4.755 3.973 6.781 1.00 97.25 111 SER A CA 1
ATOM 827 C C . SER A 1 111 ? 5.611 4.993 7.528 1.00 97.25 111 SER A C 1
ATOM 829 O O . SER A 1 111 ? 6.491 4.629 8.303 1.00 97.25 111 SER A O 1
ATOM 831 N N . GLY A 1 112 ? 5.371 6.280 7.272 1.00 90.44 112 GLY A N 1
ATOM 832 C CA . GLY A 1 112 ? 6.102 7.393 7.898 1.00 90.44 112 GLY A CA 1
ATOM 833 C C . GLY A 1 112 ? 5.250 8.252 8.838 1.00 90.44 112 GLY A C 1
ATOM 834 O O . GLY A 1 112 ? 5.713 9.283 9.321 1.00 90.44 112 GLY A O 1
ATOM 835 N N . GLY A 1 113 ? 3.982 7.890 9.055 1.00 87.44 113 GLY A N 1
ATOM 836 C CA . GLY A 1 113 ? 3.074 8.656 9.908 1.00 87.44 113 GLY A CA 1
ATOM 837 C C . GLY A 1 113 ? 3.354 8.405 11.388 1.00 87.44 113 GLY A C 1
ATOM 838 O O . GLY A 1 113 ? 3.391 7.256 11.813 1.00 87.44 113 GLY A O 1
ATOM 839 N N . LYS A 1 114 ? 3.489 9.467 12.195 1.00 89.06 114 LYS A N 1
ATOM 840 C CA . LYS A 1 114 ? 3.712 9.331 13.648 1.00 89.06 114 LYS A CA 1
ATOM 841 C C . LYS A 1 114 ? 2.589 8.554 14.340 1.00 89.06 114 LYS A C 1
ATOM 843 O O . LYS A 1 114 ? 2.865 7.686 15.153 1.00 89.06 114 LYS A O 1
ATOM 848 N N . GLU A 1 115 ? 1.341 8.823 13.965 1.00 90.38 115 GLU A N 1
ATOM 849 C CA . GLU A 1 115 ? 0.159 8.139 14.513 1.00 90.38 115 GLU A CA 1
ATOM 850 C C . GLU A 1 115 ? 0.112 6.649 14.150 1.00 90.38 115 GLU A C 1
ATOM 852 O O . GLU A 1 115 ? -0.437 5.845 14.893 1.00 90.38 115 GLU A O 1
ATOM 857 N N . GLN A 1 116 ? 0.718 6.276 13.020 1.00 93.62 116 GLN A N 1
ATOM 858 C CA . GLN A 1 116 ? 0.787 4.898 12.537 1.00 93.62 116 GLN A CA 1
ATOM 859 C C . GLN A 1 116 ? 1.957 4.118 13.153 1.00 93.62 116 GLN A C 1
ATOM 861 O O . GLN A 1 116 ? 2.031 2.906 12.976 1.00 93.62 116 GLN A O 1
ATOM 866 N N . TRP A 1 117 ? 2.892 4.788 13.836 1.00 94.56 117 TRP A N 1
ATOM 867 C CA . TRP A 1 117 ? 4.204 4.230 14.167 1.00 94.56 117 TRP A CA 1
ATOM 868 C C . TRP A 1 117 ? 4.135 3.011 15.088 1.00 94.56 117 TRP A C 1
ATOM 870 O O . TRP A 1 117 ? 4.674 1.956 14.757 1.00 94.56 117 TRP A O 1
ATOM 880 N N . GLU A 1 118 ? 3.459 3.141 16.231 1.00 95.38 118 GLU A N 1
ATOM 881 C CA . GLU A 1 118 ? 3.332 2.050 17.207 1.00 95.38 118 GLU A CA 1
ATOM 882 C C . GLU A 1 118 ? 2.600 0.848 16.609 1.00 95.38 118 GLU A C 1
ATOM 884 O O . GLU A 1 118 ? 3.026 -0.294 16.779 1.00 95.38 118 GLU A O 1
ATOM 889 N N . PHE A 1 119 ? 1.545 1.109 15.834 1.00 97.06 119 PHE A N 1
ATOM 890 C CA . PHE A 1 119 ? 0.823 0.066 15.120 1.00 97.06 119 PHE A CA 1
ATOM 891 C C . PHE A 1 119 ? 1.713 -0.626 14.079 1.00 97.06 119 PHE A C 1
ATOM 893 O O . PHE A 1 119 ? 1.825 -1.850 14.085 1.00 97.06 119 PHE A O 1
ATOM 900 N N . ALA A 1 120 ? 2.415 0.131 13.236 1.00 97.31 120 ALA A N 1
ATOM 901 C CA . ALA A 1 120 ? 3.315 -0.419 12.227 1.00 97.31 120 ALA A CA 1
ATOM 902 C C . ALA A 1 120 ? 4.440 -1.265 12.856 1.00 97.31 120 ALA A C 1
ATOM 904 O O . ALA A 1 120 ? 4.820 -2.297 12.304 1.00 97.31 120 ALA A O 1
ATOM 905 N N . LEU A 1 121 ? 4.931 -0.879 14.040 1.00 97.00 121 LEU A N 1
ATOM 906 C CA . LEU A 1 121 ? 5.897 -1.659 14.820 1.00 97.00 121 LEU A CA 1
ATOM 907 C C . LEU A 1 121 ? 5.350 -2.990 15.350 1.00 97.00 121 LEU A C 1
ATOM 909 O O . LEU A 1 121 ? 6.144 -3.870 15.692 1.00 97.00 121 LEU A O 1
ATOM 913 N N . SER A 1 122 ? 4.033 -3.160 15.425 1.00 97.00 122 SER A N 1
ATOM 914 C CA . SER A 1 122 ? 3.411 -4.409 15.875 1.00 97.00 122 SER A CA 1
ATOM 915 C C . SER A 1 122 ? 3.273 -5.460 14.764 1.00 97.00 122 SER A C 1
ATOM 917 O O . SER A 1 122 ? 3.136 -6.644 15.065 1.00 97.00 122 SER A O 1
ATOM 919 N N . ILE A 1 123 ? 3.359 -5.062 13.488 1.00 97.31 123 ILE A N 1
ATOM 920 C CA . ILE A 1 123 ? 3.123 -5.951 12.338 1.00 97.31 123 ILE A CA 1
ATOM 921 C C . ILE A 1 123 ? 4.350 -6.846 12.068 1.00 97.31 123 ILE A C 1
ATOM 923 O O . ILE A 1 123 ? 5.422 -6.320 11.777 1.00 97.31 123 ILE A O 1
ATOM 927 N N . PRO A 1 124 ? 4.241 -8.188 12.080 1.00 96.06 124 PRO A N 1
ATOM 928 C CA . PRO A 1 124 ? 5.364 -9.081 11.779 1.00 96.06 124 PRO A CA 1
ATOM 929 C C . PRO A 1 124 ? 6.082 -8.756 10.457 1.00 96.06 124 PRO A C 1
ATOM 931 O O . PRO A 1 124 ? 5.459 -8.374 9.472 1.00 96.06 124 PRO A O 1
ATOM 934 N N . GLY A 1 125 ? 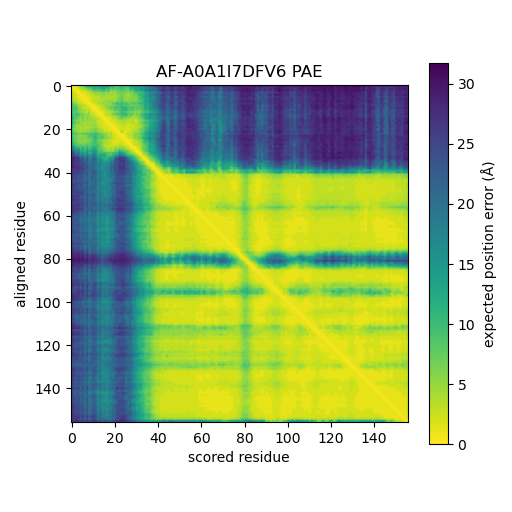7.411 -8.903 10.437 1.00 95.00 125 GLY A N 1
ATOM 935 C CA . GLY A 1 125 ? 8.232 -8.611 9.252 1.00 95.00 125 GLY A CA 1
ATOM 936 C C . GLY A 1 125 ? 8.553 -7.127 9.025 1.00 95.00 125 GLY A C 1
ATOM 937 O O . GLY A 1 125 ? 9.24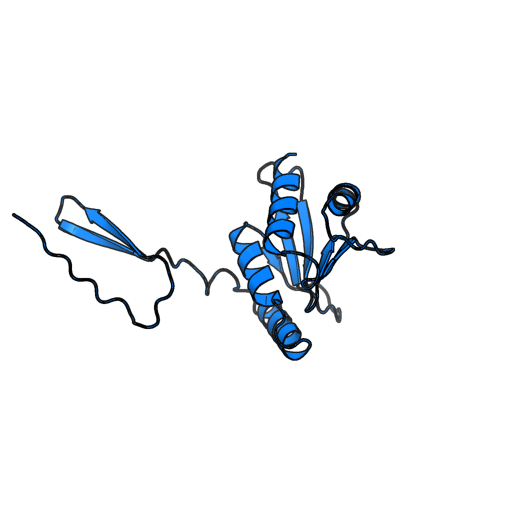4 -6.799 8.063 1.00 95.00 125 GLY A O 1
ATOM 938 N N . ARG A 1 126 ? 8.117 -6.223 9.917 1.00 96.69 126 ARG A N 1
ATOM 939 C CA . ARG A 1 126 ? 8.561 -4.821 9.891 1.00 96.69 126 ARG A CA 1
ATOM 940 C C . ARG A 1 126 ? 10.067 -4.668 10.105 1.00 96.69 126 ARG A C 1
ATOM 942 O O . ARG A 1 126 ? 10.643 -5.318 10.984 1.00 96.69 126 ARG A O 1
ATOM 949 N N . GLU A 1 127 ? 10.647 -3.695 9.413 1.00 97.69 127 GLU A N 1
ATOM 950 C CA . GLU A 1 127 ? 12.000 -3.182 9.623 1.00 97.69 127 GLU A CA 1
ATOM 951 C C . GLU A 1 127 ? 11.938 -1.674 9.935 1.00 97.69 127 GLU A C 1
ATOM 953 O O . GLU A 1 127 ? 11.642 -0.867 9.047 1.00 97.69 127 GLU A O 1
ATOM 958 N N . PRO A 1 128 ? 12.171 -1.259 11.192 1.00 96.19 128 PRO A N 1
ATOM 959 C CA . PRO A 1 128 ? 12.194 0.154 11.543 1.00 96.19 128 PRO A CA 1
ATOM 960 C C . PRO A 1 128 ? 13.432 0.850 10.973 1.00 96.19 128 PRO A C 1
ATOM 962 O O . PRO A 1 128 ? 14.543 0.324 11.013 1.00 96.19 128 PRO A O 1
ATOM 965 N N . SER A 1 129 ? 13.253 2.081 10.506 1.00 94.31 129 SER A N 1
ATOM 966 C CA . SER A 1 129 ? 14.332 3.014 10.194 1.00 94.31 129 SER A CA 1
ATOM 967 C C . SER A 1 129 ? 14.233 4.258 11.080 1.00 94.31 129 SER A C 1
ATOM 969 O O . SER A 1 129 ? 13.343 4.379 11.915 1.00 94.31 129 SER A O 1
ATOM 971 N N . SER A 1 130 ? 15.133 5.224 10.902 1.00 90.12 130 SER A N 1
ATOM 972 C CA . SER A 1 130 ? 15.050 6.502 11.622 1.00 90.12 130 SER A CA 1
ATOM 973 C C . SER A 1 130 ? 13.885 7.398 11.181 1.00 90.12 130 SER A C 1
ATOM 975 O O . SER A 1 130 ? 13.627 8.409 11.832 1.00 90.12 130 SER A O 1
ATOM 977 N N . LYS A 1 131 ? 13.209 7.081 10.069 1.00 91.50 131 LYS A N 1
ATOM 978 C CA . LYS A 1 131 ? 12.179 7.947 9.461 1.00 91.50 131 LYS A CA 1
ATOM 979 C C . LYS A 1 131 ? 10.855 7.247 9.184 1.00 91.50 131 LYS A C 1
ATOM 981 O O . LYS A 1 131 ? 9.837 7.919 9.059 1.00 91.50 131 LYS A O 1
ATOM 986 N N . ASP A 1 132 ? 10.876 5.932 9.032 1.00 96.12 132 ASP A N 1
ATOM 987 C CA . ASP A 1 132 ? 9.731 5.140 8.604 1.00 96.12 132 ASP A CA 1
ATOM 988 C C . ASP A 1 132 ? 9.832 3.706 9.125 1.00 96.12 132 ASP A C 1
ATOM 990 O O . ASP A 1 132 ? 10.897 3.245 9.537 1.00 96.12 132 ASP A O 1
ATOM 994 N N . ILE A 1 133 ? 8.707 3.002 9.087 1.00 98.06 133 ILE A N 1
ATOM 995 C CA . ILE A 1 133 ? 8.636 1.554 9.248 1.00 98.06 133 ILE A CA 1
ATOM 996 C C . ILE A 1 133 ? 8.479 0.934 7.865 1.00 98.06 133 ILE A C 1
ATOM 998 O O . ILE A 1 133 ? 7.608 1.346 7.095 1.00 98.06 133 ILE A O 1
ATOM 1002 N N . ARG A 1 134 ? 9.332 -0.037 7.536 1.00 98.25 134 ARG A N 1
ATOM 1003 C CA . ARG A 1 134 ? 9.428 -0.644 6.205 1.00 98.25 134 ARG A CA 1
ATOM 1004 C C . ARG A 1 134 ? 8.947 -2.083 6.219 1.00 98.25 134 ARG A C 1
ATOM 1006 O O . ARG A 1 134 ? 9.220 -2.824 7.155 1.00 98.25 134 ARG A O 1
ATOM 1013 N N . PHE A 1 135 ? 8.306 -2.477 5.130 1.00 98.31 135 PHE A N 1
ATOM 1014 C CA . PHE A 1 135 ? 7.846 -3.832 4.865 1.00 98.31 135 PHE A CA 1
ATOM 1015 C C . PHE A 1 135 ? 8.320 -4.217 3.464 1.00 98.31 135 PHE A C 1
ATOM 1017 O O . PHE A 1 135 ? 7.737 -3.789 2.464 1.00 98.31 135 PHE A O 1
ATOM 1024 N N . TYR A 1 136 ? 9.428 -4.952 3.375 1.00 98.00 136 TYR A N 1
ATOM 1025 C CA . TYR A 1 136 ? 9.975 -5.369 2.085 1.00 98.00 136 TYR A CA 1
ATOM 1026 C C . TYR A 1 136 ? 9.160 -6.518 1.509 1.00 98.00 136 TYR A C 1
ATOM 1028 O O . TYR A 1 136 ? 8.863 -7.481 2.211 1.00 98.00 136 TYR A O 1
ATOM 1036 N N . TYR A 1 137 ? 8.869 -6.467 0.210 1.00 96.81 137 TYR A N 1
ATOM 1037 C CA . TYR A 1 137 ? 8.038 -7.480 -0.453 1.00 96.81 137 TYR A CA 1
ATOM 1038 C C . TYR A 1 137 ? 8.585 -8.905 -0.341 1.00 96.81 137 TYR A C 1
ATOM 1040 O O . TYR A 1 137 ? 7.827 -9.861 -0.414 1.00 96.81 137 TYR A O 1
ATOM 1048 N N . LYS A 1 138 ? 9.902 -9.048 -0.159 1.00 95.56 138 LYS A N 1
ATOM 1049 C CA . LYS A 1 138 ? 10.554 -10.349 0.025 1.00 95.56 138 LYS A CA 1
ATOM 1050 C C . LYS A 1 138 ? 10.305 -10.973 1.407 1.00 95.56 138 LYS A C 1
ATOM 1052 O O . LYS A 1 138 ? 10.485 -12.174 1.553 1.00 95.56 138 LYS A O 1
ATOM 1057 N N . ASP A 1 139 ? 9.945 -10.163 2.403 1.00 96.44 139 ASP A N 1
ATOM 1058 C CA . ASP A 1 139 ? 9.852 -10.577 3.810 1.00 96.44 139 ASP A CA 1
ATOM 1059 C C . ASP A 1 139 ? 8.410 -10.585 4.334 1.00 96.44 139 ASP A C 1
ATOM 1061 O O . ASP A 1 139 ? 8.148 -11.128 5.406 1.00 96.44 139 ASP A O 1
ATOM 1065 N N . VAL A 1 140 ? 7.472 -9.971 3.604 1.00 96.81 140 VAL A N 1
ATOM 1066 C CA . VAL A 1 140 ? 6.072 -9.842 4.019 1.00 96.81 140 VAL A CA 1
ATOM 1067 C C . VAL A 1 140 ? 5.100 -10.194 2.900 1.00 96.81 140 VAL A C 1
ATOM 1069 O O . VAL A 1 140 ? 5.369 -9.966 1.722 1.00 96.81 140 VAL A O 1
ATOM 1072 N N . ASP A 1 141 ? 3.911 -10.654 3.284 1.00 96.94 141 ASP A N 1
ATOM 1073 C CA . ASP A 1 141 ? 2.750 -10.609 2.400 1.00 96.94 141 ASP A CA 1
ATOM 1074 C C . ASP A 1 141 ? 2.165 -9.189 2.393 1.00 96.94 141 ASP A C 1
ATOM 1076 O O . ASP A 1 141 ? 1.594 -8.715 3.381 1.00 96.94 141 ASP A O 1
ATOM 1080 N N . TYR A 1 142 ? 2.297 -8.504 1.257 1.00 97.19 142 TYR A N 1
ATOM 1081 C CA . TYR A 1 142 ? 1.829 -7.131 1.099 1.00 97.19 142 TYR A CA 1
ATOM 1082 C C . TYR A 1 142 ? 0.310 -6.993 1.269 1.00 97.19 142 TYR A C 1
ATOM 1084 O O . TYR A 1 142 ? -0.147 -5.932 1.697 1.00 97.19 142 TYR A O 1
ATOM 1092 N N . LYS A 1 143 ? -0.475 -8.036 0.962 1.00 97.31 143 LYS A N 1
ATOM 1093 C CA . LYS A 1 143 ? -1.939 -7.998 1.105 1.00 97.31 143 LYS A CA 1
ATOM 1094 C C . LYS A 1 143 ? -2.323 -7.922 2.575 1.00 97.31 143 LYS A C 1
ATOM 1096 O O . LYS A 1 143 ? -3.084 -7.043 2.968 1.00 97.31 143 LYS A O 1
ATOM 1101 N N . THR A 1 144 ? -1.701 -8.771 3.392 1.00 97.50 144 THR A N 1
ATOM 1102 C CA . THR A 1 144 ? -1.861 -8.756 4.849 1.00 97.50 144 THR A CA 1
ATOM 1103 C C . THR A 1 144 ? -1.458 -7.406 5.452 1.00 97.50 144 THR A C 1
ATOM 1105 O O . THR A 1 144 ? -2.180 -6.876 6.294 1.00 97.50 144 THR A O 1
ATOM 1108 N N . VAL A 1 145 ? -0.351 -6.801 4.998 1.00 98.12 145 VAL A N 1
ATOM 1109 C CA . VAL A 1 145 ? 0.072 -5.470 5.477 1.00 98.12 145 VAL A CA 1
ATOM 1110 C C . VAL A 1 145 ? -0.969 -4.399 5.141 1.00 98.12 145 VAL A C 1
ATOM 1112 O O . VAL A 1 145 ? -1.368 -3.647 6.028 1.00 98.12 145 VAL A O 1
ATOM 1115 N N . LEU A 1 146 ? -1.430 -4.327 3.888 1.00 98.31 146 LEU A N 1
ATOM 1116 C CA . LEU A 1 146 ? -2.430 -3.339 3.466 1.00 98.31 146 LEU A CA 1
ATOM 1117 C C . LEU A 1 146 ? -3.745 -3.495 4.241 1.00 98.31 146 LEU A C 1
ATOM 1119 O O . LEU A 1 146 ? -4.265 -2.506 4.755 1.00 98.31 146 LEU A O 1
ATOM 1123 N N . GLN A 1 147 ? -4.239 -4.726 4.394 1.00 97.88 147 GLN A N 1
ATOM 1124 C CA . GLN A 1 147 ? -5.450 -4.998 5.168 1.00 97.88 147 GLN A CA 1
ATOM 1125 C C . GLN A 1 147 ? -5.296 -4.573 6.634 1.00 97.88 147 GLN A C 1
ATOM 1127 O O . GLN A 1 147 ? -6.173 -3.905 7.172 1.00 97.88 147 GLN A O 1
ATOM 1132 N N . ALA A 1 148 ? -4.157 -4.877 7.265 1.00 98.00 148 ALA A N 1
ATOM 1133 C CA . ALA A 1 148 ? -3.921 -4.528 8.663 1.00 98.00 148 ALA A CA 1
ATOM 1134 C C . ALA A 1 148 ? -3.986 -3.007 8.900 1.00 98.00 148 ALA A C 1
ATOM 1136 O O . ALA A 1 148 ? -4.594 -2.555 9.870 1.00 98.00 148 ALA A O 1
ATOM 1137 N N . PHE A 1 149 ? -3.400 -2.201 8.008 1.00 97.94 149 PHE A N 1
ATOM 1138 C CA . PHE A 1 149 ? -3.496 -0.741 8.102 1.00 97.94 149 PHE A CA 1
ATOM 1139 C C . PHE A 1 149 ? -4.926 -0.232 7.928 1.00 97.94 149 PHE A C 1
ATOM 1141 O O . PHE A 1 149 ? -5.326 0.690 8.643 1.00 97.94 149 PHE A O 1
ATOM 1148 N N . LYS A 1 150 ? -5.690 -0.820 7.004 1.00 96.44 150 LYS A N 1
ATOM 1149 C CA . LYS A 1 150 ? -7.103 -0.491 6.816 1.00 96.44 150 LYS A CA 1
ATOM 1150 C C . LYS A 1 150 ? -7.898 -0.773 8.092 1.00 96.44 150 LYS A C 1
ATOM 1152 O O . LYS A 1 150 ? -8.553 0.130 8.607 1.00 96.44 150 LYS A O 1
ATOM 1157 N N . ASP A 1 151 ? -7.775 -1.980 8.638 1.00 96.50 151 ASP A N 1
ATOM 1158 C CA . ASP A 1 151 ? -8.500 -2.409 9.840 1.00 96.50 151 ASP A CA 1
ATOM 1159 C C . ASP A 1 151 ? -8.148 -1.535 11.051 1.00 96.50 151 ASP A C 1
ATOM 1161 O O . ASP A 1 151 ? -9.020 -1.123 11.816 1.00 96.50 151 ASP A O 1
ATOM 1165 N N . TRP A 1 152 ? -6.869 -1.183 11.202 1.00 96.00 152 TRP A N 1
ATOM 1166 C CA . TRP A 1 152 ? -6.420 -0.259 12.242 1.00 96.00 152 TRP A CA 1
ATOM 1167 C C . TRP A 1 152 ? -7.031 1.140 12.106 1.00 96.00 152 TRP A C 1
ATOM 1169 O O . TRP A 1 152 ? -7.364 1.771 13.116 1.00 96.00 152 TRP A O 1
ATOM 1179 N N . ALA A 1 153 ? -7.1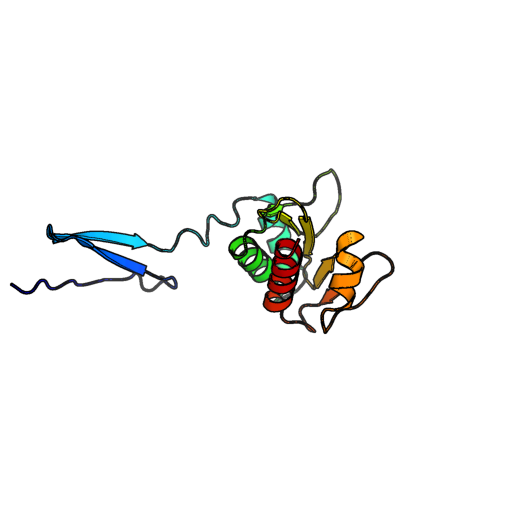70 1.646 10.881 1.00 94.81 153 ALA A N 1
ATOM 1180 C CA . ALA A 1 153 ? -7.802 2.935 10.637 1.00 94.81 153 ALA A CA 1
ATOM 1181 C C . ALA A 1 153 ? -9.310 2.888 10.924 1.00 94.81 153 ALA A C 1
ATOM 1183 O O . ALA A 1 153 ? -9.840 3.825 11.520 1.00 94.81 153 ALA A O 1
ATOM 1184 N N . ASP A 1 154 ? -9.974 1.791 10.555 1.00 93.00 154 ASP A N 1
ATOM 1185 C CA . ASP A 1 154 ? -11.410 1.579 10.769 1.00 93.00 154 ASP A CA 1
ATOM 1186 C C . ASP A 1 154 ? -11.776 1.376 12.245 1.00 93.00 154 ASP A C 1
ATOM 1188 O O . ASP A 1 154 ? -12.878 1.724 12.662 1.00 93.00 154 ASP A O 1
ATOM 1192 N N . ALA A 1 155 ? -10.848 0.875 13.063 1.00 90.75 155 ALA A N 1
ATOM 1193 C CA . ALA A 1 155 ? -11.040 0.667 14.500 1.00 90.75 155 ALA A CA 1
ATOM 1194 C C . ALA A 1 155 ? -11.004 1.961 15.353 1.00 90.75 155 ALA A C 1
ATOM 1196 O O . ALA A 1 155 ? -10.833 1.884 16.573 1.00 90.75 155 ALA A O 1
ATOM 1197 N N . ALA A 1 156 ? -11.103 3.146 14.738 1.00 79.62 156 ALA A N 1
ATOM 1198 C CA . ALA A 1 156 ? -11.003 4.461 15.388 1.00 79.62 156 ALA A CA 1
ATOM 1199 C C . ALA A 1 156 ? -12.352 5.151 15.644 1.00 79.62 156 ALA A C 1
ATOM 1201 O O . ALA A 1 156 ? -13.217 5.176 14.740 1.00 79.62 156 ALA A O 1
#

Foldseek 3Di:
DDDDDDDDDDPPDPADWDWDQDPVRDIDTDRPPPDLVPLDPDVLLVVLVVVLCVVDPPQCQSVLSSLLSVLVWDWADDDDPDPDSWIWTWDQAPVNPDIFIWTTGSFWIKGQDPVCAVVLVVDPQWDDDPGTIIHTVVRDDSNVVSVSRRVVNNVD

Organism: NCBI:txid1296565

Solvent-accessible surface area (backbone atoms only — not comparable to full-atom values): 9428 Å² total; per-residue (Å²): 137,87,86,86,86,85,84,81,76,62,91,83,66,84,76,57,76,48,75,47,74,46,98,86,72,51,72,48,78,43,66,64,67,74,42,91,76,66,72,68,72,53,66,62,39,52,53,49,43,54,50,25,48,73,74,28,82,87,40,58,44,61,60,51,52,54,52,39,39,77,74,61,27,48,79,36,52,64,83,74,98,64,90,71,78,40,38,35,37,37,34,70,24,93,77,66,72,29,69,47,56,39,38,34,36,43,60,33,45,32,40,61,45,77,89,48,42,69,62,51,72,68,43,85,60,53,45,79,56,100,70,35,39,32,36,37,59,92,65,38,63,64,67,62,54,54,49,51,54,50,54,58,26,59,75,89

pLDDT: mean 83.91, std 15.76, range [39.38, 98.31]

Mean predicted aligned error: 10.71 Å

Sequence (156 aa):
MAATITIHPDPAFTGKLDIYIHSDGSVTTVTMDAPEAELLKDPDVLALLARHEAATAGTPSRDVVRHAVQLGYDAKAPGGTGQAKYVRLIYSAPSHKRTVTLYIDSVKIASGGKEQWEFALSIPGREPSSKDIRFYYKDVDYKTVLQAFKDWADAA

Radius of gyration: 19.64 Å; Cα contacts (8 Å, |Δi|>4): 227; chains: 1; bounding box: 56×44×42 Å

Nearest PDB structures (foldseek):
  4wja-assembly1_B  TM=5.456E-01  e=9.770E+00  Homo sapiens
  4xcd-assembly1_F  TM=2.991E-01  e=5.207E+00  Saccharolobus solfataricus P2
  4xcd-assembly1_E  TM=2.975E-01  e=5.207E+00  Saccharolobus solfataricus P2
  3iul-assembly1_A  TM=2.016E-01  e=1.566E+00  Aeromonas caviae

Secondary structure (DSSP, 8-state):
-PPP------TT--S-EEEEE-TTS-EEEEE----TTTS---HHHHHHHHHHHHHSTT--HHHHHHHHHHTTPEEEPPPSS-----EEEEEE-TTSS-EEEEEE-SSEEEE--GGGHHHHHHSTT-EE-SS-EEEETTTS-HHHHHHHHHHHHHT-